Protein AF-A0A2J8JMQ0-F1 (afdb_monomer_lite)

InterPro domains:
  IPR056890 ATP-dependent RNA helicase DHX29-like, UBA domain [PF24899] (89-143)

Radius of gyration: 35.39 Å; chains: 1; bounding box: 63×84×104 Å

Sequence (161 aa):
RPRWSGPPCLLPEPNLPRLELPGRPKARSQCPGRPPLPLPLPLPAPGSPVSSKVVINNKLEQRIIGVINEHKKQNSDKGMISGRLTAKKLQDLYMALQAFSFKTKDIEDAMTNTLLYGGDLHSALDWLCLNLSDDALPEGFSQEFEEQQPKSRPKFQSPQI

pLDDT: mean 70.15, std 17.73, range [36.53, 95.75]

Secondary structure (DSSP, 8-state):
-----PPPP-PPPPP----PPP---------PPPPPPPPPPP---------------HHHHHHHHHHHHHHHHHHHSS-SS-TT--HHHHHHHHHHHHHTT--HHHHHHHHHHHGGGT--HHHHHHHHHHHS-GGGSPTTTS----------PPP--PPP-

Organism: Pan troglodytes (NCBI:txid9598)

Structure (mmCIF, N/CA/C/O backbone):
data_AF-A0A2J8JMQ0-F1
#
_entry.id   AF-A0A2J8JMQ0-F1
#
loop_
_atom_site.group_PDB
_atom_site.id
_atom_site.type_symbol
_atom_site.label_atom_id
_atom_site.label_alt_id
_atom_site.label_comp_id
_atom_site.label_asym_id
_atom_site.label_entity_id
_atom_site.label_seq_id
_atom_site.pdbx_PDB_ins_code
_atom_site.Cartn_x
_atom_site.Cartn_y
_atom_site.Cartn_z
_atom_site.occupancy
_atom_site.B_iso_or_equiv
_atom_site.auth_seq_id
_atom_site.auth_comp_id
_atom_site.auth_asym_id
_atom_site.auth_atom_id
_atom_site.pdbx_PDB_model_num
ATOM 1 N N . ARG A 1 1 ? -0.580 -56.532 -0.304 1.00 36.53 1 ARG A N 1
ATOM 2 C CA . ARG A 1 1 ? -2.037 -56.789 -0.139 1.00 36.53 1 ARG A CA 1
ATOM 3 C C . ARG A 1 1 ? -2.746 -55.438 -0.029 1.0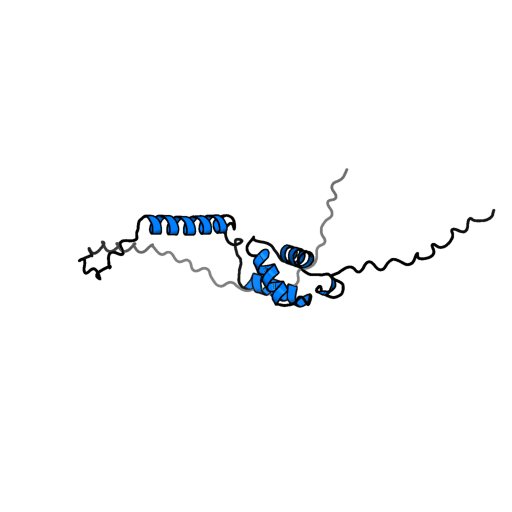0 36.53 1 ARG A C 1
ATOM 5 O O . ARG A 1 1 ? -2.147 -54.563 0.574 1.00 36.53 1 ARG A O 1
ATOM 12 N N . PRO A 1 2 ? -3.994 -55.276 -0.488 1.00 45.38 2 PRO A N 1
ATOM 13 C CA . PRO A 1 2 ? -4.478 -55.330 -1.863 1.00 45.38 2 PRO A CA 1
ATOM 14 C C . PRO A 1 2 ? -4.924 -53.940 -2.369 1.00 45.38 2 PRO A C 1
ATOM 16 O O . PRO A 1 2 ? -5.297 -53.055 -1.605 1.00 45.38 2 PRO A O 1
ATOM 19 N N . ARG A 1 3 ? -4.893 -53.788 -3.694 1.00 46.53 3 ARG A N 1
ATOM 20 C CA . ARG A 1 3 ? -5.459 -52.685 -4.476 1.00 46.53 3 ARG A CA 1
ATOM 21 C C . ARG A 1 3 ? -6.982 -52.707 -4.325 1.00 46.53 3 ARG A C 1
ATOM 23 O O . ARG A 1 3 ? -7.630 -53.593 -4.873 1.00 46.53 3 ARG A O 1
ATOM 30 N N . TRP A 1 4 ? -7.542 -51.752 -3.589 1.00 39.28 4 TRP A N 1
ATOM 31 C CA . TRP A 1 4 ? -8.987 -51.546 -3.530 1.00 39.28 4 TRP A CA 1
ATOM 32 C C . TRP A 1 4 ? -9.436 -50.934 -4.859 1.00 39.28 4 TRP A C 1
ATOM 34 O O . TRP A 1 4 ? -9.245 -49.751 -5.113 1.00 39.28 4 TRP A O 1
ATOM 44 N N . SER A 1 5 ? -9.963 -51.778 -5.746 1.00 53.12 5 SER A N 1
ATOM 45 C CA . SER A 1 5 ? -10.799 -51.351 -6.869 1.00 53.12 5 SER A CA 1
ATOM 46 C C . SER A 1 5 ? -12.246 -51.470 -6.409 1.00 53.12 5 SER A C 1
ATOM 48 O O . SER A 1 5 ? -12.809 -52.560 -6.414 1.00 53.12 5 SER A O 1
ATOM 50 N N . GLY A 1 6 ? -12.803 -50.360 -5.932 1.00 52.88 6 GLY A N 1
ATOM 51 C CA . GLY A 1 6 ? -14.240 -50.198 -5.731 1.00 52.88 6 GLY A CA 1
ATOM 52 C C . GLY A 1 6 ? -14.825 -49.405 -6.905 1.00 52.88 6 GLY A C 1
ATOM 53 O O . GLY A 1 6 ? -14.154 -48.489 -7.390 1.00 52.88 6 GLY A O 1
ATOM 54 N N . PRO A 1 7 ? -16.025 -49.745 -7.400 1.00 55.91 7 PRO A N 1
ATOM 55 C CA . PRO A 1 7 ? -16.648 -49.018 -8.496 1.00 55.91 7 PRO A CA 1
ATOM 56 C C . PRO A 1 7 ? -17.180 -47.674 -7.975 1.00 55.91 7 PRO A C 1
ATOM 58 O O . PRO A 1 7 ? -17.860 -47.661 -6.947 1.00 55.91 7 PRO A O 1
ATOM 61 N N . PRO A 1 8 ? -16.915 -46.537 -8.640 1.00 52.22 8 PRO A N 1
ATOM 62 C CA . PRO A 1 8 ? -17.628 -45.318 -8.315 1.00 52.22 8 PRO A CA 1
ATOM 63 C C . PRO A 1 8 ? -19.063 -45.422 -8.837 1.00 52.22 8 PRO A C 1
ATOM 65 O O . PRO A 1 8 ? -19.320 -45.778 -9.987 1.00 52.22 8 PRO A O 1
ATOM 68 N N . CYS A 1 9 ? -19.979 -45.155 -7.916 1.00 48.12 9 CYS A N 1
ATOM 69 C CA . CYS A 1 9 ? -21.421 -45.219 -8.040 1.00 48.12 9 CYS A CA 1
ATOM 70 C C . CYS A 1 9 ? -21.942 -44.492 -9.287 1.00 48.12 9 CYS A C 1
ATOM 72 O O . CYS A 1 9 ? -21.596 -43.339 -9.540 1.00 48.12 9 CYS A O 1
ATOM 74 N N . LEU A 1 10 ? -22.834 -45.160 -10.019 1.00 45.12 10 LEU A N 1
ATOM 75 C CA . LEU A 1 10 ? -23.668 -44.546 -11.045 1.00 45.12 10 LEU A CA 1
ATOM 76 C C . LEU A 1 10 ? -24.623 -43.553 -10.372 1.00 45.12 10 LEU A C 1
ATOM 78 O O . LEU A 1 10 ? -25.588 -43.963 -9.726 1.00 45.12 10 LEU A O 1
ATOM 82 N N . LEU A 1 11 ? -24.350 -42.258 -10.523 1.00 47.03 11 LEU A N 1
ATOM 83 C CA . LEU A 1 11 ? -25.362 -41.219 -10.362 1.00 47.03 11 LEU A CA 1
ATOM 84 C C . LEU A 1 11 ? -25.994 -40.918 -11.734 1.00 47.03 11 LEU A C 1
ATOM 86 O O . LEU A 1 11 ? -25.263 -40.811 -12.720 1.00 47.03 11 LEU A O 1
ATOM 90 N N . PRO A 1 12 ? -27.328 -40.782 -11.813 1.00 45.06 12 PRO A N 1
ATOM 91 C CA . PRO A 1 12 ? -28.038 -40.508 -13.058 1.00 45.06 12 PRO A CA 1
ATOM 92 C C . PRO A 1 12 ? -27.825 -39.062 -13.527 1.00 45.06 12 PRO A C 1
ATOM 94 O O . PRO A 1 12 ? -27.929 -38.122 -12.739 1.00 45.06 12 PRO A O 1
ATOM 97 N N . GLU A 1 13 ? -27.548 -38.897 -14.822 1.00 49.16 13 GLU A N 1
ATOM 98 C CA . GLU A 1 13 ? -27.397 -37.591 -15.469 1.00 49.16 13 GLU A CA 1
ATOM 99 C C . GLU A 1 13 ? -28.701 -36.772 -15.422 1.00 49.16 13 GLU A C 1
ATOM 101 O O . GLU A 1 13 ? -29.750 -37.254 -15.864 1.00 49.16 13 GLU A O 1
ATOM 106 N N . PRO A 1 14 ? -28.664 -35.510 -14.961 1.00 48.62 14 PRO A N 1
ATOM 107 C CA . PRO A 1 14 ? -29.740 -34.568 -15.210 1.00 48.62 14 PRO A CA 1
ATOM 108 C C . PRO A 1 14 ? -29.637 -34.002 -16.635 1.00 48.62 14 PRO A C 1
ATOM 110 O O . PRO A 1 14 ? -28.599 -33.509 -17.070 1.00 48.62 14 PRO A O 1
ATOM 113 N N . ASN A 1 15 ? -30.764 -34.071 -17.344 1.00 50.47 15 ASN A N 1
ATOM 114 C CA . ASN A 1 15 ? -30.999 -33.506 -18.671 1.00 50.47 15 ASN A CA 1
ATOM 115 C C . ASN A 1 15 ? -30.559 -32.033 -18.758 1.00 50.47 15 ASN A C 1
ATOM 117 O O . ASN A 1 15 ? -31.154 -31.175 -18.106 1.00 50.47 15 ASN A O 1
ATOM 121 N N . LEU A 1 16 ? -29.607 -31.733 -19.646 1.00 45.62 16 LEU A N 1
ATOM 122 C CA . LEU A 1 16 ? -29.356 -30.376 -20.130 1.00 45.62 16 LEU A CA 1
ATOM 123 C C . LEU A 1 16 ? -29.614 -30.323 -21.649 1.00 45.62 16 LEU A C 1
ATOM 125 O O . LEU A 1 16 ? -29.082 -31.161 -22.383 1.00 45.62 16 LEU A O 1
ATOM 129 N N . PRO A 1 17 ? -30.431 -29.379 -22.149 1.00 48.06 17 PRO A N 1
ATOM 130 C CA . PRO A 1 17 ? -30.770 -29.304 -23.563 1.00 48.06 17 PRO A CA 1
ATOM 131 C C . PRO A 1 17 ? -29.547 -28.994 -24.436 1.00 48.06 17 PRO A C 1
ATOM 133 O O . PRO A 1 17 ? -28.803 -28.038 -24.219 1.00 48.06 17 PRO A O 1
ATOM 136 N N . ARG A 1 18 ? -29.387 -29.831 -25.463 1.00 44.56 18 ARG A N 1
ATOM 137 C CA . ARG A 1 18 ? -28.423 -29.743 -26.562 1.00 44.56 18 ARG A CA 1
ATOM 138 C C . ARG A 1 18 ? -28.562 -28.401 -27.291 1.00 44.56 18 ARG A C 1
ATOM 140 O O . ARG A 1 18 ? -29.446 -28.239 -28.126 1.00 44.56 18 ARG A O 1
ATOM 147 N N . LEU A 1 19 ? -27.665 -27.459 -27.002 1.00 41.41 19 LEU A N 1
ATOM 148 C CA . LEU A 1 19 ? -27.423 -26.297 -27.857 1.00 41.41 19 LEU A CA 1
ATOM 149 C C . LEU A 1 19 ? -26.801 -26.788 -29.173 1.00 41.41 19 LEU A C 1
ATOM 151 O O . LEU A 1 19 ? -25.645 -27.209 -29.218 1.00 41.41 19 LEU A O 1
ATOM 155 N N . GLU A 1 20 ? -27.603 -26.782 -30.236 1.00 43.44 20 GLU A N 1
ATOM 156 C CA . GLU A 1 20 ? -27.140 -26.963 -31.610 1.00 43.44 20 GLU A CA 1
ATOM 157 C C . GLU A 1 20 ? -26.124 -25.873 -31.974 1.00 43.44 20 GLU A C 1
ATOM 159 O O . GLU A 1 20 ? -26.437 -24.683 -31.988 1.00 43.44 20 GLU A O 1
ATOM 164 N N . LEU A 1 21 ? -24.900 -26.293 -32.294 1.00 46.91 21 LEU A N 1
ATOM 165 C CA . LEU A 1 21 ? -23.902 -25.452 -32.947 1.00 46.91 21 LEU A CA 1
ATOM 166 C C . LEU A 1 21 ? -24.192 -25.442 -34.457 1.00 46.91 21 LEU A C 1
ATOM 168 O O . LEU A 1 21 ? -24.128 -26.507 -35.079 1.00 46.91 21 LEU A O 1
ATOM 172 N N . PRO A 1 22 ? -24.469 -24.286 -35.083 1.00 46.03 22 PRO A N 1
ATOM 173 C CA . PRO A 1 22 ? -24.715 -24.242 -36.514 1.00 46.03 22 PRO A CA 1
ATOM 174 C C . PRO A 1 22 ? -23.418 -24.458 -37.307 1.00 46.03 22 PRO A C 1
ATOM 176 O O . PRO A 1 22 ? -22.436 -23.742 -37.142 1.00 46.03 22 PRO A O 1
ATOM 179 N N . GLY A 1 23 ? -23.465 -25.463 -38.187 1.00 41.97 23 GLY A N 1
ATOM 180 C CA . GLY A 1 23 ? -22.855 -25.498 -39.520 1.00 41.97 23 GLY A CA 1
ATOM 181 C C . GLY A 1 23 ? -21.394 -25.064 -39.670 1.00 41.97 23 GLY A C 1
ATOM 182 O O . GLY A 1 23 ? -21.080 -23.882 -39.739 1.00 41.97 23 GLY A O 1
ATOM 183 N N . ARG A 1 24 ? -20.505 -26.035 -39.917 1.00 52.94 24 ARG A N 1
ATOM 184 C CA . ARG A 1 24 ? -19.215 -25.777 -40.578 1.00 52.94 24 ARG A CA 1
ATOM 185 C C . ARG A 1 24 ? -19.456 -25.270 -42.008 1.00 52.94 24 ARG A C 1
ATOM 187 O O . ARG A 1 24 ? -20.005 -26.033 -42.805 1.00 52.94 24 ARG A O 1
ATOM 194 N N . PRO A 1 25 ? -18.953 -24.092 -42.409 1.00 48.66 25 PRO A N 1
ATOM 195 C CA . PRO A 1 25 ? -18.777 -23.792 -43.816 1.00 48.66 25 PRO A CA 1
ATOM 196 C C . PRO A 1 25 ? -17.435 -24.358 -44.291 1.00 48.66 25 PRO A C 1
ATOM 198 O O . PRO A 1 25 ? -16.362 -24.037 -43.777 1.00 48.66 25 PRO A O 1
ATOM 201 N N . LYS A 1 26 ? -17.497 -25.219 -45.307 1.00 50.91 26 LYS A N 1
ATOM 202 C CA . LYS A 1 26 ? -16.344 -25.637 -46.102 1.00 50.91 26 LYS A CA 1
ATOM 203 C C . LYS A 1 26 ? -16.040 -24.517 -47.095 1.00 50.91 26 LYS A C 1
ATOM 205 O O . LYS A 1 26 ? -16.729 -24.396 -48.100 1.00 50.91 26 LYS A O 1
ATOM 210 N N . ALA A 1 27 ? -15.023 -23.706 -46.815 1.00 46.59 27 ALA A N 1
ATOM 211 C CA . ALA A 1 27 ? -14.547 -22.675 -47.734 1.00 46.59 27 ALA A CA 1
ATOM 212 C C . ALA A 1 27 ? -13.093 -22.952 -48.134 1.00 46.59 27 ALA A C 1
ATOM 214 O O . ALA A 1 27 ? -12.146 -22.751 -47.379 1.00 46.59 27 ALA A O 1
ATOM 215 N N . ARG A 1 28 ? -12.950 -23.448 -49.362 1.00 50.47 28 ARG A N 1
ATOM 216 C CA . ARG A 1 28 ? -11.738 -23.391 -50.174 1.00 50.47 28 ARG A CA 1
ATOM 217 C C . ARG A 1 28 ? -11.586 -21.944 -50.649 1.00 50.47 28 ARG A C 1
ATOM 219 O O . ARG A 1 28 ? -12.459 -21.479 -51.367 1.00 50.47 28 ARG A O 1
ATOM 226 N N . SER A 1 29 ? -10.515 -21.254 -50.269 1.00 53.88 29 SER A N 1
ATOM 227 C CA . SER A 1 29 ? -10.064 -20.021 -50.935 1.00 53.88 29 SER A CA 1
ATOM 228 C C . SER A 1 29 ? -8.631 -19.735 -50.472 1.00 53.88 29 SER A C 1
ATOM 230 O O . SER A 1 29 ? -8.403 -19.419 -49.313 1.00 53.88 29 SER A O 1
ATOM 232 N N . GLN A 1 30 ? -7.615 -20.192 -51.206 1.00 51.12 30 GLN A N 1
ATOM 233 C CA . GLN A 1 30 ? -6.913 -19.383 -52.209 1.00 51.12 30 GLN A CA 1
ATOM 234 C C . GLN A 1 30 ? -6.363 -18.090 -51.580 1.00 51.12 30 GLN A C 1
ATOM 236 O O . GLN A 1 30 ? -7.082 -17.108 -51.440 1.00 51.12 30 GLN A O 1
ATOM 241 N N . CYS A 1 31 ? -5.089 -18.114 -51.175 1.00 45.28 31 CYS A N 1
ATOM 242 C CA . CYS A 1 31 ? -4.372 -16.942 -50.674 1.00 45.28 31 CYS A CA 1
ATOM 243 C C . CYS A 1 31 ? -4.314 -15.869 -51.777 1.00 45.28 31 CYS A C 1
ATOM 245 O O . CYS A 1 31 ? -3.669 -16.118 -52.800 1.00 45.28 31 CYS A O 1
ATOM 247 N N . PRO A 1 32 ? -4.937 -14.690 -51.613 1.00 53.56 32 PRO A N 1
ATOM 248 C CA . PRO A 1 32 ? -4.683 -13.572 -52.502 1.00 53.56 32 PRO A CA 1
ATOM 249 C C . PRO A 1 32 ? -3.310 -12.979 -52.172 1.00 53.56 32 PRO A C 1
ATOM 251 O O . PRO A 1 32 ? -2.924 -12.860 -51.008 1.00 53.56 32 PRO A O 1
ATOM 254 N N . GLY A 1 33 ? -2.559 -12.672 -53.227 1.00 51.44 33 GLY A N 1
ATOM 255 C CA . GLY A 1 33 ? -1.171 -12.237 -53.182 1.00 51.44 33 GLY A CA 1
ATOM 256 C C . GLY A 1 33 ? -0.900 -11.070 -52.232 1.00 51.44 33 GLY A C 1
ATOM 257 O O . GLY A 1 33 ? -1.694 -10.148 -52.065 1.00 51.44 33 GLY A O 1
ATOM 258 N N . ARG A 1 34 ? 0.286 -11.124 -51.632 1.00 56.53 34 ARG A N 1
ATOM 259 C CA . ARG A 1 34 ? 0.894 -10.042 -50.862 1.00 56.53 34 ARG A CA 1
ATOM 260 C C . ARG A 1 34 ? 1.092 -8.831 -51.792 1.00 56.53 34 ARG A C 1
ATOM 262 O O . ARG A 1 34 ? 1.785 -8.989 -52.798 1.00 56.53 34 ARG A O 1
ATOM 269 N N . PRO A 1 35 ? 0.530 -7.645 -51.505 1.00 66.50 35 PRO A N 1
ATOM 270 C CA . PRO A 1 35 ? 0.855 -6.453 -52.279 1.00 66.50 35 PRO A CA 1
ATOM 271 C C . PRO A 1 35 ? 2.334 -6.081 -52.055 1.00 66.50 35 PRO A C 1
ATOM 273 O O . PRO A 1 35 ? 2.847 -6.271 -50.944 1.00 66.50 35 PRO A O 1
ATOM 276 N N . PRO A 1 36 ? 3.051 -5.585 -53.080 1.00 64.12 36 PRO A N 1
ATOM 277 C CA . PRO A 1 36 ? 4.424 -5.131 -52.912 1.00 64.12 36 PRO A CA 1
ATOM 278 C C . PRO A 1 36 ? 4.460 -3.913 -51.980 1.00 64.12 36 PRO A C 1
ATOM 280 O O . PRO A 1 36 ? 3.628 -3.012 -52.078 1.00 64.12 36 PRO A O 1
ATOM 283 N N . LEU A 1 37 ? 5.422 -3.908 -51.057 1.00 67.31 37 LEU A N 1
ATOM 284 C CA . LEU A 1 37 ? 5.680 -2.774 -50.170 1.00 67.31 37 LEU A CA 1
ATOM 285 C C . LEU 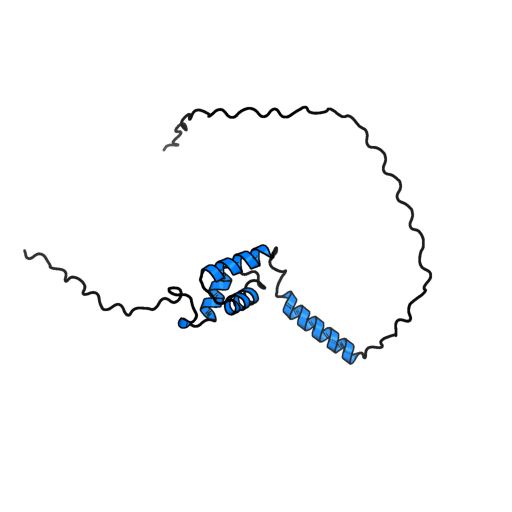A 1 37 ? 6.110 -1.554 -51.007 1.00 67.31 37 LEU A C 1
ATOM 287 O O . LEU A 1 37 ? 6.916 -1.725 -51.927 1.00 67.31 37 LEU A O 1
ATOM 291 N N . PRO A 1 38 ? 5.641 -0.332 -50.698 1.00 62.09 38 PRO A N 1
ATOM 292 C CA . PRO A 1 38 ? 6.175 0.873 -51.317 1.00 62.09 38 PRO A CA 1
ATOM 293 C C . PRO A 1 38 ? 7.656 1.029 -50.950 1.00 62.09 38 PRO A C 1
ATOM 295 O O . PRO A 1 38 ? 8.034 0.888 -49.786 1.00 62.09 38 PRO A O 1
ATOM 298 N N . LEU A 1 39 ? 8.489 1.319 -51.950 1.00 67.25 39 LEU A N 1
ATOM 299 C CA . LEU A 1 39 ? 9.886 1.707 -51.755 1.00 67.25 39 LEU A CA 1
ATOM 300 C C . LEU A 1 39 ? 9.971 2.981 -50.888 1.00 67.25 39 LEU A C 1
ATOM 302 O O . LEU A 1 39 ? 9.065 3.817 -50.955 1.00 67.25 39 LEU A O 1
ATOM 306 N N . PRO A 1 40 ? 11.042 3.172 -50.095 1.00 56.97 40 PRO A N 1
ATOM 307 C CA . PRO A 1 40 ? 11.170 4.340 -49.233 1.00 56.97 40 PRO A CA 1
ATOM 308 C C . PRO A 1 40 ? 11.342 5.609 -50.075 1.00 56.97 40 PRO A C 1
ATOM 310 O O . PRO A 1 40 ? 12.271 5.711 -50.877 1.00 56.97 40 PRO A O 1
ATOM 313 N N . LEU A 1 41 ? 10.458 6.586 -49.873 1.00 62.38 41 LEU A N 1
ATOM 314 C CA . LEU A 1 41 ? 10.660 7.960 -50.333 1.00 62.38 41 LEU A CA 1
ATOM 315 C C . LEU A 1 41 ? 11.910 8.551 -49.649 1.00 62.38 41 LEU A C 1
ATOM 317 O O . LEU A 1 41 ? 12.059 8.386 -48.436 1.00 62.38 41 LEU A O 1
ATOM 321 N N . PRO A 1 42 ? 12.787 9.274 -50.368 1.00 56.88 42 PRO A N 1
ATOM 322 C CA . PRO A 1 42 ? 13.887 9.994 -49.746 1.00 56.88 42 PRO A CA 1
ATOM 323 C C . PRO A 1 42 ? 13.385 11.308 -49.129 1.00 56.88 42 PRO A C 1
ATOM 325 O O . PRO A 1 42 ? 12.902 12.190 -49.833 1.00 56.88 42 PRO A O 1
ATOM 328 N N . LEU A 1 43 ? 13.555 11.464 -47.818 1.00 59.03 43 LEU A N 1
ATOM 329 C CA . LEU A 1 43 ? 13.580 12.747 -47.100 1.00 59.03 43 LEU A CA 1
ATOM 330 C C . LEU A 1 43 ? 14.781 12.672 -46.141 1.00 59.03 43 LEU A C 1
ATOM 332 O O . LEU A 1 43 ? 14.955 11.608 -45.541 1.00 59.03 43 LEU A O 1
ATOM 336 N N . PRO A 1 44 ? 15.614 13.725 -45.977 1.00 49.12 44 PRO A N 1
ATOM 337 C CA . PRO A 1 44 ? 15.148 15.088 -45.690 1.00 49.12 44 PRO A CA 1
ATOM 338 C C . PRO A 1 44 ? 15.972 16.241 -46.319 1.00 49.12 44 PRO A C 1
ATOM 340 O O . PRO A 1 44 ? 17.182 16.145 -46.509 1.00 49.12 44 PRO A O 1
ATOM 343 N N . ALA A 1 45 ? 15.335 17.397 -46.534 1.00 61.84 45 ALA A N 1
ATOM 344 C CA . ALA A 1 45 ? 16.041 18.680 -46.592 1.00 61.84 45 ALA A CA 1
ATOM 345 C C . ALA A 1 45 ? 16.112 19.276 -45.166 1.00 61.84 45 ALA A C 1
ATOM 347 O O . ALA A 1 45 ? 15.078 19.353 -44.494 1.00 61.84 45 ALA A O 1
ATOM 348 N N . PRO A 1 46 ? 17.296 19.682 -44.673 1.00 54.84 46 PRO A N 1
ATOM 349 C CA . PRO A 1 46 ? 17.479 20.160 -43.307 1.00 54.84 46 PRO A CA 1
ATOM 350 C C . PRO A 1 46 ? 17.056 21.629 -43.171 1.00 54.84 46 PRO A C 1
ATOM 352 O O . PRO A 1 46 ? 17.851 22.546 -43.345 1.00 54.84 46 PRO A O 1
ATOM 355 N N . GLY A 1 47 ? 15.796 21.857 -42.812 1.00 58.25 47 GLY A N 1
ATOM 356 C CA . GLY A 1 47 ? 15.354 23.093 -42.168 1.00 58.25 47 GLY A CA 1
ATOM 357 C C . GLY A 1 47 ? 15.381 22.894 -40.658 1.00 58.25 47 GLY A C 1
ATOM 358 O O . GLY A 1 47 ? 14.356 22.594 -40.055 1.00 58.25 47 GLY A O 1
ATOM 359 N N . SER A 1 48 ? 16.565 22.970 -40.052 1.00 56.66 48 SER A N 1
ATOM 360 C CA . SER A 1 48 ? 16.700 22.845 -38.601 1.00 56.66 48 SER A CA 1
ATOM 361 C C . SER A 1 48 ? 16.097 24.086 -37.926 1.00 56.66 48 SER A C 1
ATOM 363 O O . SER A 1 48 ? 16.495 25.197 -38.286 1.00 56.66 48 SER A O 1
ATOM 365 N N . PRO A 1 49 ? 15.224 23.961 -36.905 1.00 57.81 49 PRO A N 1
ATOM 366 C CA . PRO A 1 49 ? 15.128 25.016 -35.907 1.00 57.81 49 PRO A CA 1
ATOM 367 C C . PRO A 1 49 ? 16.537 25.225 -35.350 1.00 57.81 49 PRO A C 1
ATOM 369 O O . PRO A 1 49 ? 17.295 24.261 -35.181 1.00 57.81 49 PRO A O 1
ATOM 372 N N . VAL A 1 50 ? 16.914 26.482 -35.132 1.00 58.44 50 VAL A N 1
ATOM 373 C CA . VAL A 1 50 ? 18.152 26.849 -34.447 1.00 58.44 50 VAL A CA 1
ATOM 374 C C . VAL A 1 50 ? 18.126 26.223 -33.057 1.00 58.44 50 VAL A C 1
ATOM 376 O O . VAL A 1 50 ? 17.621 26.786 -32.092 1.00 58.44 50 VAL A O 1
ATOM 379 N N . SER A 1 51 ? 18.642 25.001 -32.969 1.00 57.31 51 SER A N 1
ATOM 380 C CA . SER A 1 51 ? 18.966 24.360 -31.715 1.00 57.31 51 SER A CA 1
ATOM 381 C C . SER A 1 51 ? 20.109 25.188 -31.165 1.00 57.31 51 SER A C 1
ATOM 383 O O . SER A 1 51 ? 21.249 25.043 -31.613 1.00 57.31 51 SER A O 1
ATOM 385 N N . SER A 1 52 ? 19.795 26.118 -30.261 1.00 52.75 52 SER A N 1
ATOM 386 C CA . SER A 1 52 ? 20.790 26.759 -29.414 1.00 52.75 52 SER A CA 1
ATOM 387 C C . SER A 1 52 ? 21.723 25.650 -28.961 1.00 52.75 52 SER A C 1
ATOM 389 O O . SER A 1 52 ? 21.285 24.711 -28.294 1.00 52.75 52 SER A O 1
ATOM 391 N N . LYS A 1 53 ? 22.976 25.679 -29.423 1.00 59.69 53 LYS A N 1
ATOM 392 C CA . LYS A 1 53 ? 23.997 24.763 -28.929 1.00 59.69 53 LYS A CA 1
ATOM 393 C C . LYS A 1 53 ? 24.162 25.126 -27.466 1.00 59.69 53 LYS A C 1
ATOM 395 O O . LYS A 1 53 ? 24.891 26.054 -27.131 1.00 59.69 53 LYS A O 1
ATOM 400 N N . VAL A 1 54 ? 23.406 24.450 -26.610 1.00 59.22 54 VAL A N 1
ATOM 401 C CA . VAL A 1 54 ? 23.575 24.527 -25.171 1.00 59.22 54 VAL A CA 1
ATOM 402 C C . VAL A 1 54 ? 24.919 23.860 -24.923 1.00 59.22 54 VAL A C 1
ATOM 404 O O . VAL A 1 54 ? 25.026 22.639 -24.869 1.00 59.22 54 VAL A O 1
ATOM 407 N N . VAL A 1 55 ? 25.980 24.666 -24.903 1.00 68.88 55 VAL A N 1
ATOM 408 C CA . VAL A 1 55 ? 27.315 24.214 -24.519 1.00 68.88 55 VAL A CA 1
ATOM 409 C C . VAL A 1 55 ? 27.265 24.031 -23.010 1.00 68.88 55 VAL A C 1
ATOM 411 O O . VAL A 1 55 ? 27.463 24.968 -22.238 1.00 68.88 55 VAL A O 1
ATOM 414 N N . ILE A 1 56 ? 26.893 22.826 -22.591 1.00 70.12 56 ILE A N 1
ATOM 415 C CA . ILE A 1 56 ? 26.851 22.450 -21.184 1.00 70.12 56 ILE A CA 1
ATOM 416 C C . ILE A 1 56 ? 28.299 22.303 -20.718 1.00 70.12 56 ILE A C 1
ATOM 418 O O . ILE A 1 56 ? 29.124 21.659 -21.361 1.00 70.12 56 ILE A O 1
ATOM 422 N N . ASN A 1 57 ? 28.632 22.953 -19.606 1.00 84.69 57 ASN A N 1
ATOM 423 C CA . ASN A 1 57 ? 29.962 22.866 -19.022 1.00 84.69 57 ASN A CA 1
ATOM 424 C C . ASN A 1 57 ? 30.278 21.405 -18.643 1.00 84.69 57 ASN A C 1
ATOM 426 O O . ASN A 1 57 ? 29.479 20.784 -17.949 1.00 84.69 57 ASN A O 1
ATOM 430 N N . ASN A 1 58 ? 31.449 20.877 -19.019 1.00 84.94 58 ASN A N 1
ATOM 431 C CA . ASN A 1 58 ? 31.832 19.477 -18.761 1.00 84.94 58 ASN A CA 1
ATOM 432 C C . ASN A 1 58 ? 31.706 19.092 -17.268 1.00 84.94 58 ASN A C 1
ATOM 434 O O . ASN A 1 58 ? 31.188 18.034 -16.932 1.00 84.94 58 ASN A O 1
ATOM 438 N N . LYS A 1 59 ? 32.050 19.987 -16.327 1.00 87.12 59 LYS A N 1
ATOM 439 C CA . LYS A 1 59 ? 31.858 19.703 -14.889 1.00 8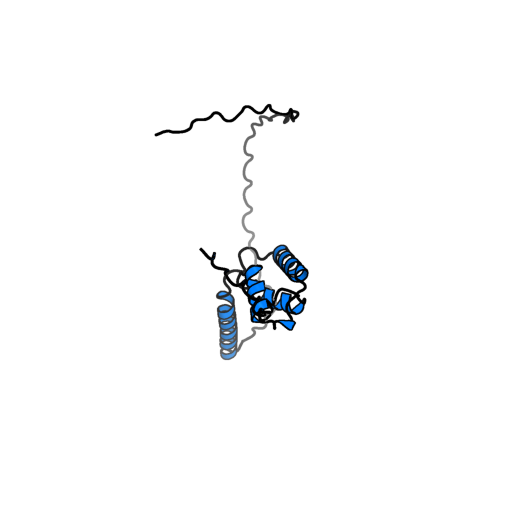7.12 59 LYS A CA 1
ATOM 440 C C . LYS A 1 59 ? 30.384 19.549 -14.511 1.00 87.12 59 LYS A C 1
ATOM 442 O O . LYS A 1 59 ? 30.056 18.770 -13.620 1.00 87.12 59 LYS A O 1
ATOM 447 N N . LEU A 1 60 ? 29.505 20.311 -15.155 1.00 87.50 60 LEU A N 1
ATOM 448 C CA . LEU A 1 60 ? 28.064 20.226 -14.950 1.00 87.50 60 LEU A CA 1
ATOM 449 C C . LEU A 1 60 ? 27.505 18.950 -15.585 1.00 87.50 60 LEU A C 1
ATOM 451 O O . LEU A 1 60 ? 26.744 18.249 -14.932 1.00 87.50 60 LEU A O 1
ATOM 455 N N . GLU A 1 61 ? 27.942 18.611 -16.796 1.00 87.19 61 GLU A N 1
ATOM 456 C CA . GLU A 1 61 ? 27.600 17.360 -17.478 1.00 87.19 61 GLU A CA 1
ATOM 457 C C . GLU A 1 61 ? 27.960 16.138 -16.620 1.00 87.19 61 GLU A C 1
ATOM 459 O O . GLU A 1 61 ? 27.096 15.312 -16.340 1.00 87.19 61 GLU A O 1
ATOM 464 N N . GLN A 1 62 ? 29.185 16.077 -16.087 1.00 92.38 62 GLN A N 1
ATOM 465 C CA . GLN A 1 62 ? 29.614 14.983 -15.207 1.00 92.38 62 GLN A CA 1
ATOM 466 C C . GLN A 1 62 ? 28.826 14.931 -13.893 1.00 92.38 62 GLN A C 1
ATOM 468 O O . GLN A 1 62 ? 28.484 13.847 -13.423 1.00 92.38 62 GLN A O 1
ATOM 473 N N . ARG A 1 63 ? 28.483 16.085 -13.300 1.00 93.31 63 ARG A N 1
ATOM 474 C CA . ARG A 1 63 ? 27.621 16.129 -12.106 1.00 93.31 63 ARG A CA 1
ATOM 475 C C . ARG A 1 63 ? 26.211 15.632 -12.407 1.00 93.31 63 ARG A C 1
ATOM 477 O O . ARG A 1 63 ? 25.663 14.884 -11.606 1.00 93.31 63 ARG A O 1
ATOM 484 N N . ILE A 1 64 ? 25.637 16.019 -13.544 1.00 89.94 64 ILE A N 1
ATOM 485 C CA . ILE A 1 64 ? 24.304 15.583 -13.973 1.00 89.94 64 ILE A CA 1
ATOM 486 C C . ILE A 1 64 ? 24.305 14.073 -14.226 1.00 89.94 64 ILE A C 1
ATOM 488 O O . ILE A 1 64 ? 23.450 13.373 -13.692 1.00 89.94 64 ILE A O 1
ATOM 492 N N . ILE A 1 65 ? 25.294 13.554 -14.960 1.00 91.25 65 ILE A N 1
ATOM 493 C CA . ILE A 1 65 ? 25.464 12.113 -15.191 1.00 91.25 65 ILE A CA 1
ATOM 494 C C . ILE A 1 65 ? 25.636 11.371 -13.861 1.00 91.25 65 ILE A C 1
ATOM 496 O O . ILE A 1 65 ? 25.011 10.333 -13.663 1.00 91.25 65 ILE A O 1
ATOM 500 N N . GLY A 1 66 ? 26.426 11.912 -12.929 1.00 91.88 66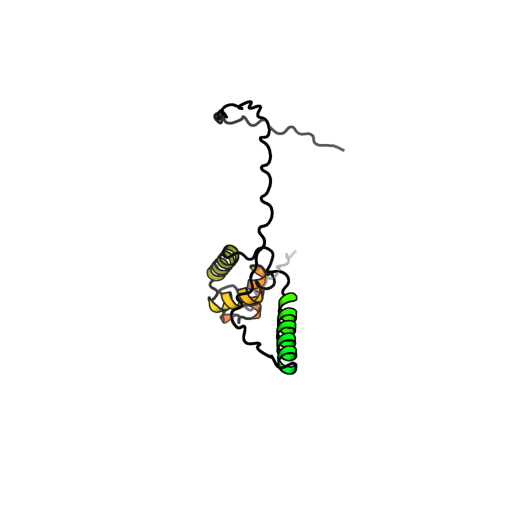 GLY A N 1
ATOM 501 C CA . GLY A 1 66 ? 26.613 11.345 -11.593 1.00 91.88 66 GLY A CA 1
ATOM 502 C C . GLY A 1 66 ? 25.307 11.248 -10.808 1.00 91.88 66 GLY A C 1
ATOM 503 O O . GLY A 1 66 ? 24.985 10.183 -10.292 1.00 91.88 66 GLY A O 1
ATOM 504 N N . VAL A 1 67 ? 24.510 12.319 -10.788 1.00 92.19 67 VAL A N 1
ATOM 505 C CA . VAL A 1 67 ? 23.191 12.334 -10.136 1.00 92.19 67 VAL A CA 1
ATOM 506 C C . VAL A 1 67 ? 22.228 11.349 -10.802 1.00 92.19 67 VAL A C 1
ATOM 508 O O . VAL A 1 67 ? 21.538 10.609 -10.105 1.00 92.19 67 VAL A O 1
ATOM 511 N N . ILE A 1 68 ? 22.198 11.294 -12.137 1.00 87.25 68 ILE A N 1
ATOM 512 C CA . ILE A 1 68 ? 21.346 10.357 -12.884 1.00 87.25 68 ILE A CA 1
ATOM 513 C C . ILE A 1 68 ? 21.757 8.913 -12.601 1.00 87.25 68 ILE A C 1
ATOM 515 O O . ILE A 1 68 ? 20.896 8.065 -12.396 1.00 87.25 68 ILE A O 1
ATOM 519 N N . ASN A 1 69 ? 23.054 8.619 -12.579 1.00 87.38 69 ASN A N 1
ATOM 520 C CA . ASN A 1 69 ? 23.559 7.274 -12.330 1.00 87.38 69 ASN A CA 1
ATOM 521 C C . ASN A 1 69 ? 23.359 6.848 -10.879 1.00 87.38 69 ASN A C 1
ATOM 523 O O . ASN A 1 69 ? 22.993 5.700 -10.652 1.00 87.38 69 ASN A O 1
ATOM 527 N N . GLU A 1 70 ? 23.529 7.755 -9.917 1.00 87.12 70 GLU A N 1
ATOM 528 C CA . GLU A 1 70 ? 23.181 7.505 -8.518 1.00 87.12 70 GLU A CA 1
ATOM 529 C C . GLU A 1 70 ? 21.684 7.209 -8.405 1.00 87.12 70 GLU A C 1
ATOM 531 O O . GLU A 1 70 ? 21.301 6.165 -7.893 1.00 87.12 70 GLU A O 1
ATOM 536 N N . HIS A 1 71 ? 20.821 8.038 -8.998 1.00 79.88 71 HIS A N 1
ATOM 537 C CA . HIS A 1 71 ? 19.378 7.806 -8.975 1.00 79.88 71 HIS A CA 1
ATOM 538 C C . HIS A 1 71 ? 18.985 6.493 -9.668 1.00 79.88 71 HIS A C 1
ATOM 540 O O . HIS A 1 71 ? 18.189 5.724 -9.134 1.00 79.88 71 HIS A O 1
ATOM 546 N N . LYS A 1 72 ? 19.580 6.184 -10.828 1.00 78.81 72 LYS A N 1
ATOM 547 C CA . LYS A 1 72 ? 19.388 4.904 -11.520 1.00 78.81 72 LYS A CA 1
ATOM 548 C C . LYS A 1 72 ? 19.878 3.736 -10.680 1.00 78.81 72 LYS A C 1
ATOM 550 O O . LYS A 1 72 ? 19.202 2.722 -10.672 1.00 78.81 72 LYS A O 1
ATOM 555 N N . LYS A 1 73 ? 21.000 3.849 -9.972 1.00 76.25 73 LYS A N 1
ATOM 556 C CA . LYS A 1 73 ? 21.517 2.803 -9.080 1.00 76.25 73 LYS A CA 1
ATOM 557 C C . LYS A 1 73 ? 20.567 2.564 -7.902 1.00 76.25 73 LYS A C 1
ATOM 559 O O . LYS A 1 73 ? 20.184 1.427 -7.667 1.00 76.25 73 LYS A O 1
ATOM 564 N N . GLN A 1 74 ? 20.103 3.632 -7.253 1.00 67.38 74 GLN A N 1
ATOM 565 C CA . GLN A 1 74 ? 19.125 3.578 -6.157 1.00 67.38 74 GLN A CA 1
ATOM 566 C C . GLN A 1 74 ? 17.747 3.043 -6.599 1.00 67.38 74 GLN A C 1
ATOM 568 O O . GLN A 1 74 ? 16.984 2.535 -5.780 1.00 67.38 74 GLN A O 1
ATOM 573 N N . ASN A 1 75 ? 17.402 3.174 -7.886 1.00 61.94 75 ASN A N 1
ATOM 574 C CA . ASN A 1 75 ? 16.106 2.766 -8.437 1.00 61.94 75 ASN A CA 1
ATOM 575 C C . ASN A 1 75 ? 16.149 1.419 -9.193 1.00 61.94 75 ASN A C 1
ATOM 577 O O . ASN A 1 75 ? 15.146 0.723 -9.233 1.00 61.94 75 ASN A O 1
ATOM 581 N N . SER A 1 76 ? 17.297 1.003 -9.741 1.00 57.69 76 SER A N 1
ATOM 582 C CA . SER A 1 76 ? 17.444 -0.275 -10.471 1.00 57.69 76 SER A CA 1
ATOM 583 C C . SER A 1 76 ? 17.467 -1.490 -9.541 1.00 57.69 76 SER A C 1
ATOM 585 O O . SER A 1 76 ? 17.075 -2.573 -9.966 1.00 57.69 76 SER A O 1
ATOM 587 N N . ASP A 1 77 ? 17.891 -1.308 -8.283 1.00 55.16 77 ASP A N 1
ATOM 588 C CA . ASP A 1 77 ? 17.806 -2.330 -7.224 1.00 55.16 77 ASP A CA 1
ATOM 589 C C . ASP A 1 77 ? 16.361 -2.536 -6.731 1.00 55.16 77 ASP A C 1
ATOM 591 O O . ASP A 1 77 ? 16.011 -3.588 -6.200 1.00 55.16 77 ASP A O 1
ATOM 595 N N . LYS A 1 78 ? 15.467 -1.572 -7.001 1.00 57.97 78 LYS A N 1
ATOM 596 C CA . LYS A 1 78 ? 14.013 -1.758 -6.904 1.00 57.97 78 LYS A CA 1
ATOM 597 C C . LYS A 1 78 ? 13.557 -2.507 -8.155 1.00 57.97 78 LYS A C 1
ATOM 599 O O . LYS A 1 78 ? 12.917 -1.951 -9.047 1.00 57.97 78 LYS A O 1
ATOM 604 N N . GLY A 1 79 ? 14.025 -3.750 -8.267 1.00 52.19 79 GLY A N 1
ATOM 605 C CA . GLY A 1 79 ? 13.879 -4.598 -9.440 1.00 52.19 79 GLY A CA 1
ATOM 606 C C . GLY A 1 79 ? 12.451 -4.575 -9.969 1.00 52.19 79 GLY A C 1
ATOM 607 O O . GLY A 1 79 ? 11.511 -4.769 -9.208 1.00 52.19 79 GLY A O 1
ATOM 608 N N . MET A 1 80 ? 12.325 -4.299 -11.272 1.00 49.47 80 MET A N 1
ATOM 609 C CA . MET A 1 80 ? 11.143 -4.522 -12.107 1.00 49.47 80 MET A CA 1
ATOM 610 C C . MET A 1 80 ? 9.829 -4.504 -11.317 1.00 49.47 80 MET A C 1
ATOM 612 O O . MET A 1 80 ? 9.345 -5.585 -10.993 1.00 49.47 80 MET A O 1
ATOM 616 N N . ILE A 1 81 ? 9.291 -3.311 -11.003 1.00 52.88 81 ILE A N 1
ATOM 617 C CA . ILE A 1 81 ? 7.865 -3.050 -10.695 1.00 52.88 81 ILE A CA 1
ATOM 618 C C . ILE A 1 81 ? 7.070 -4.354 -10.700 1.00 52.88 81 ILE A C 1
ATOM 620 O O . ILE A 1 81 ? 6.684 -4.809 -11.781 1.00 52.88 81 ILE A O 1
ATOM 624 N N . SER A 1 82 ? 6.990 -4.984 -9.514 1.00 56.25 82 SER A N 1
ATOM 625 C CA . SER A 1 82 ? 6.410 -6.307 -9.240 1.00 56.25 82 SER A CA 1
ATOM 626 C C . SER A 1 82 ? 5.481 -6.724 -10.367 1.00 56.25 82 SER A C 1
ATOM 628 O O . SER A 1 82 ? 4.499 -6.019 -10.571 1.00 56.25 82 SER A O 1
ATOM 630 N N . GLY A 1 83 ? 5.819 -7.773 -11.131 1.00 58.34 83 GLY A N 1
ATOM 631 C CA . GLY A 1 83 ? 5.435 -8.034 -12.539 1.00 58.34 83 GLY A CA 1
ATOM 632 C C . GLY A 1 83 ? 3.976 -7.843 -13.010 1.00 58.34 83 GLY A C 1
ATOM 633 O O . GLY A 1 83 ? 3.681 -8.069 -14.180 1.00 58.34 83 GLY A O 1
ATOM 634 N N . ARG A 1 84 ? 3.051 -7.403 -12.154 1.00 65.19 84 ARG A N 1
ATOM 635 C CA . ARG A 1 84 ? 1.878 -6.587 -12.497 1.00 65.19 84 ARG A CA 1
ATOM 636 C C . ARG A 1 84 ? 1.367 -5.831 -11.257 1.00 65.19 84 ARG A C 1
ATOM 638 O O . ARG A 1 84 ? 0.379 -6.246 -10.644 1.00 65.19 84 ARG A O 1
ATOM 645 N N . LEU A 1 85 ? 1.995 -4.722 -10.864 1.00 72.81 85 LEU A N 1
ATOM 646 C CA . LEU A 1 85 ? 1.352 -3.777 -9.948 1.00 72.81 85 LEU A CA 1
ATOM 647 C C . LEU A 1 85 ? 0.224 -3.096 -10.737 1.00 72.81 85 LEU A C 1
ATOM 649 O O . LEU A 1 85 ? 0.470 -2.333 -11.666 1.00 72.81 85 LEU A O 1
ATOM 653 N N . THR A 1 86 ? -1.023 -3.457 -10.441 1.00 80.31 86 THR A N 1
ATOM 654 C CA . THR A 1 86 ? -2.206 -2.893 -11.108 1.00 80.31 86 THR A CA 1
ATOM 655 C C . THR A 1 86 ? -2.920 -1.945 -10.158 1.00 80.31 86 THR A C 1
ATOM 657 O O . THR A 1 86 ? -2.884 -2.153 -8.946 1.00 80.31 86 THR A O 1
ATOM 660 N N . ALA A 1 87 ? -3.634 -0.953 -10.697 1.00 85.12 87 ALA A N 1
ATOM 661 C CA . ALA A 1 87 ? -4.502 -0.089 -9.894 1.00 85.12 87 ALA A CA 1
ATOM 662 C C . ALA A 1 87 ? -5.490 -0.908 -9.044 1.00 85.12 87 ALA A C 1
ATOM 664 O O . ALA A 1 87 ? -5.717 -0.589 -7.882 1.00 85.12 87 ALA A O 1
ATOM 665 N N . LYS A 1 88 ? -5.981 -2.033 -9.589 1.00 87.06 88 LYS A N 1
ATOM 666 C CA . LYS A 1 88 ? -6.823 -2.986 -8.862 1.00 87.06 88 LYS A CA 1
ATOM 667 C C . LYS A 1 88 ? -6.126 -3.552 -7.622 1.00 87.06 88 LYS A C 1
ATOM 669 O O . LYS A 1 88 ? -6.741 -3.598 -6.573 1.00 87.06 88 LYS A O 1
ATOM 674 N N . LYS A 1 89 ? -4.853 -3.951 -7.711 1.00 86.81 89 LYS A N 1
ATOM 675 C CA . LY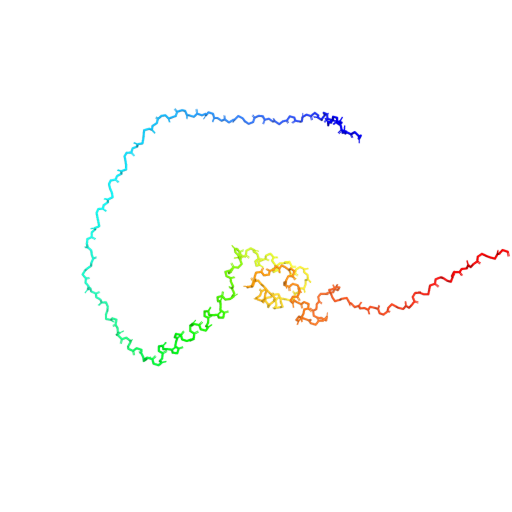S A 1 89 ? -4.110 -4.464 -6.546 1.00 86.81 89 LYS A CA 1
ATOM 676 C C . LYS A 1 89 ? -3.911 -3.406 -5.463 1.00 86.81 89 LYS A C 1
ATOM 678 O O . LYS A 1 89 ? -4.052 -3.732 -4.292 1.00 86.81 89 LYS A O 1
ATOM 683 N N . LEU A 1 90 ? -3.599 -2.165 -5.850 1.00 89.56 90 LEU A N 1
ATOM 684 C CA . LEU A 1 90 ? -3.533 -1.052 -4.898 1.00 89.56 90 LEU A CA 1
ATOM 685 C C . LEU A 1 90 ? -4.878 -0.864 -4.197 1.00 89.56 90 LEU A C 1
ATOM 687 O O . LEU A 1 90 ? -4.927 -0.797 -2.976 1.00 89.56 90 LEU A O 1
ATOM 691 N N . GLN A 1 91 ? -5.959 -0.828 -4.973 1.00 92.56 91 GLN A N 1
ATOM 692 C CA . GLN A 1 91 ? -7.301 -0.653 -4.441 1.00 92.56 91 GLN A CA 1
ATOM 693 C C . GLN A 1 91 ? -7.710 -1.815 -3.529 1.00 92.56 91 GLN A C 1
ATOM 695 O O . GLN A 1 91 ? -8.201 -1.569 -2.437 1.00 92.56 91 GLN A O 1
ATOM 700 N N . ASP A 1 92 ? -7.471 -3.062 -3.937 1.00 92.00 92 ASP A N 1
ATOM 701 C CA . ASP A 1 92 ? -7.792 -4.250 -3.143 1.00 92.00 92 ASP A CA 1
ATOM 702 C C . ASP A 1 92 ? -7.053 -4.224 -1.791 1.00 92.00 92 ASP A C 1
ATOM 704 O O . ASP A 1 92 ? -7.672 -4.471 -0.757 1.00 92.00 92 ASP A O 1
ATOM 708 N N . LEU A 1 93 ? -5.756 -3.879 -1.776 1.00 92.06 93 LEU A N 1
ATOM 709 C CA . LEU A 1 93 ? -4.990 -3.748 -0.529 1.00 92.06 93 LEU A CA 1
ATOM 710 C C . LEU A 1 93 ? -5.501 -2.602 0.339 1.00 92.06 93 LEU A C 1
ATOM 712 O O . LEU A 1 93 ? -5.695 -2.785 1.536 1.00 92.06 93 LEU A O 1
ATOM 716 N N . TYR A 1 94 ? -5.722 -1.434 -0.261 1.00 94.06 94 TYR A N 1
ATOM 717 C CA . TYR A 1 94 ? -6.221 -0.267 0.451 1.00 94.06 94 TYR A CA 1
ATOM 718 C C . TYR A 1 94 ? -7.573 -0.565 1.110 1.00 94.06 94 TYR A C 1
ATOM 720 O O . TYR A 1 94 ? -7.757 -0.288 2.290 1.00 94.06 94 TYR A O 1
ATOM 728 N N . MET A 1 95 ? -8.495 -1.201 0.379 1.00 95.75 95 MET A N 1
ATOM 729 C CA . MET A 1 95 ? -9.798 -1.601 0.910 1.00 95.75 95 MET A CA 1
ATOM 730 C C . MET A 1 95 ? -9.672 -2.656 2.012 1.00 95.75 95 MET A C 1
ATOM 732 O O . MET A 1 95 ? -10.390 -2.572 3.004 1.00 95.75 95 MET A O 1
ATOM 736 N N . ALA A 1 96 ? -8.768 -3.630 1.864 1.00 94.81 96 ALA A N 1
ATOM 737 C CA . ALA A 1 96 ? -8.529 -4.643 2.889 1.00 94.81 96 ALA A CA 1
ATOM 738 C C . ALA A 1 96 ? -7.992 -4.017 4.183 1.00 94.81 96 ALA A C 1
ATOM 740 O O . ALA A 1 96 ? -8.533 -4.269 5.254 1.00 94.81 96 ALA A O 1
ATOM 741 N N . LEU A 1 97 ? -6.978 -3.155 4.089 1.00 91.94 97 LEU A N 1
ATOM 742 C CA . LEU A 1 97 ? -6.398 -2.469 5.245 1.00 91.94 97 LEU A CA 1
ATOM 743 C C . LEU A 1 97 ? -7.391 -1.493 5.886 1.00 91.94 97 LEU A C 1
ATOM 745 O O . LEU A 1 97 ? -7.500 -1.423 7.107 1.00 91.94 97 LEU A O 1
ATOM 749 N N . GLN A 1 98 ? -8.189 -0.799 5.078 1.00 92.94 98 GLN A N 1
ATOM 750 C CA . GLN A 1 98 ? -9.257 0.054 5.586 1.00 92.94 98 GLN A CA 1
ATOM 751 C C . GLN A 1 98 ? -10.352 -0.749 6.306 1.00 92.94 98 GLN A C 1
ATOM 753 O O . GLN A 1 98 ? -10.894 -0.270 7.298 1.00 92.94 98 GLN A O 1
ATOM 758 N N . ALA A 1 99 ? -10.651 -1.977 5.865 1.00 91.19 99 ALA A N 1
ATOM 759 C CA . ALA A 1 99 ? -11.596 -2.864 6.550 1.00 91.19 99 ALA A CA 1
ATOM 760 C C . ALA A 1 99 ? -11.099 -3.312 7.935 1.00 91.19 99 ALA A C 1
ATOM 762 O O . ALA A 1 99 ? -11.914 -3.612 8.804 1.00 91.19 99 ALA A O 1
ATOM 763 N N . PHE A 1 100 ? -9.784 -3.303 8.159 1.00 87.94 100 PHE A N 1
ATOM 764 C CA . PHE A 1 100 ? -9.187 -3.496 9.479 1.00 87.94 100 PHE A CA 1
ATOM 765 C C . PHE A 1 100 ? -9.143 -2.208 10.314 1.00 87.94 100 PHE A C 1
ATOM 767 O O . PHE A 1 100 ? -8.587 -2.229 11.396 1.00 87.94 100 PHE A O 1
ATOM 774 N N . SER A 1 101 ? -9.746 -1.100 9.870 1.00 89.31 101 SER A N 1
ATOM 775 C CA . SER A 1 101 ? -9.775 0.189 10.585 1.00 89.31 101 SER A CA 1
ATOM 776 C C . SER A 1 101 ? -8.417 0.894 10.731 1.00 89.31 101 SER A C 1
ATOM 778 O O . SER A 1 101 ? -8.257 1.749 11.602 1.00 89.31 101 SER A O 1
ATOM 780 N N . PHE A 1 102 ? -7.446 0.605 9.858 1.00 90.50 102 PHE A N 1
ATOM 781 C CA . PHE A 1 102 ? -6.214 1.397 9.788 1.00 90.50 102 PHE A CA 1
ATOM 782 C C . PHE A 1 102 ? -6.477 2.807 9.245 1.00 90.50 102 PHE A C 1
ATOM 784 O O . PHE A 1 102 ? -7.349 3.024 8.396 1.00 90.50 102 PHE A O 1
ATOM 791 N N . LYS A 1 103 ? -5.693 3.788 9.709 1.00 92.44 103 LYS A N 1
ATOM 792 C CA . LYS A 1 103 ? -5.785 5.163 9.205 1.00 92.44 103 LYS A CA 1
ATOM 793 C C . LYS A 1 103 ? -5.211 5.236 7.798 1.00 92.44 103 LYS A C 1
ATOM 795 O O . LYS A 1 103 ? -4.203 4.616 7.478 1.00 92.44 103 LYS A O 1
ATOM 800 N N . THR A 1 104 ? -5.806 6.092 6.981 1.00 92.94 104 THR A N 1
ATOM 801 C CA . THR A 1 104 ? -5.434 6.296 5.578 1.00 92.94 104 THR A CA 1
ATOM 802 C C . THR A 1 104 ? -3.952 6.592 5.376 1.00 92.94 104 THR A C 1
ATOM 804 O O . THR A 1 104 ? -3.337 6.033 4.477 1.00 92.94 104 THR A O 1
ATOM 807 N N . LYS A 1 105 ? -3.372 7.434 6.239 1.00 93.62 105 LYS A N 1
ATOM 808 C CA . LYS A 1 105 ? -1.953 7.804 6.161 1.00 93.62 105 LYS A CA 1
ATOM 809 C C . LYS A 1 105 ? -1.030 6.609 6.393 1.00 93.62 105 LYS A C 1
ATOM 811 O O . LYS A 1 105 ? -0.108 6.395 5.618 1.00 93.62 105 LYS A O 1
ATOM 816 N N . ASP A 1 106 ? -1.335 5.803 7.404 1.00 93.50 106 ASP A N 1
ATOM 817 C CA . ASP A 1 106 ? -0.519 4.641 7.757 1.00 93.50 106 ASP A CA 1
ATOM 818 C C . ASP A 1 106 ? -0.588 3.577 6.648 1.00 93.50 106 ASP A C 1
ATOM 820 O O . ASP A 1 106 ? 0.419 2.966 6.291 1.00 93.50 106 ASP A O 1
ATOM 824 N N . ILE A 1 107 ? -1.768 3.414 6.034 1.00 92.94 107 ILE A N 1
ATOM 825 C CA . ILE A 1 107 ? -1.973 2.553 4.862 1.00 92.94 107 ILE A CA 1
ATOM 826 C C . ILE A 1 107 ? -1.109 3.017 3.682 1.00 92.94 107 ILE A C 1
ATOM 828 O O . ILE A 1 107 ? -0.436 2.196 3.059 1.00 92.94 107 ILE A O 1
ATOM 832 N N . GLU A 1 108 ? -1.117 4.313 3.360 1.00 93.31 108 GLU A N 1
ATOM 833 C CA . GLU A 1 108 ? -0.330 4.882 2.257 1.00 93.31 108 GLU A CA 1
ATOM 834 C C . GLU A 1 108 ? 1.178 4.685 2.464 1.00 93.31 108 GLU A C 1
ATOM 836 O O . GLU A 1 108 ? 1.887 4.287 1.529 1.00 93.31 108 GLU A O 1
ATOM 841 N N . ASP A 1 109 ? 1.662 4.892 3.689 1.00 93.69 109 ASP A N 1
ATOM 842 C CA . ASP A 1 109 ? 3.066 4.687 4.036 1.00 93.69 109 ASP A CA 1
ATOM 843 C C . ASP A 1 109 ? 3.450 3.204 3.956 1.00 93.69 109 ASP A C 1
ATOM 845 O O . ASP A 1 109 ? 4.458 2.862 3.328 1.00 93.69 109 ASP A O 1
ATOM 849 N N . ALA A 1 110 ? 2.620 2.300 4.483 1.00 94.06 110 ALA A N 1
ATOM 850 C CA . ALA A 1 110 ? 2.845 0.859 4.387 1.00 94.06 110 ALA A CA 1
ATOM 851 C C . ALA A 1 110 ? 2.887 0.391 2.929 1.00 94.06 110 ALA A C 1
ATOM 853 O O . ALA A 1 110 ? 3.806 -0.317 2.513 1.00 94.06 110 ALA A O 1
ATOM 854 N N . MET A 1 111 ? 1.923 0.828 2.116 1.00 91.06 111 MET A N 1
ATOM 855 C CA . MET A 1 111 ? 1.840 0.513 0.692 1.00 91.06 111 MET A CA 1
ATOM 856 C C . MET A 1 111 ? 3.071 1.016 -0.067 1.00 91.06 111 MET A C 1
ATOM 858 O O . MET A 1 111 ? 3.650 0.276 -0.861 1.00 91.06 111 MET A O 1
ATOM 862 N N . THR A 1 112 ? 3.532 2.232 0.214 1.00 90.00 112 THR A N 1
ATOM 863 C CA . THR A 1 112 ? 4.739 2.796 -0.407 1.00 90.00 112 THR A CA 1
ATOM 864 C C . THR A 1 112 ? 5.996 2.020 -0.007 1.00 90.00 112 THR A C 1
ATOM 866 O O . THR A 1 112 ? 6.858 1.758 -0.847 1.00 90.00 112 THR A O 1
ATOM 869 N N . ASN A 1 113 ? 6.096 1.590 1.251 1.00 90.25 113 ASN A N 1
ATOM 870 C CA . ASN A 1 113 ? 7.272 0.895 1.772 1.00 90.25 113 ASN A CA 1
ATOM 871 C C . ASN A 1 113 ? 7.296 -0.613 1.494 1.00 90.25 113 ASN A C 1
ATOM 873 O O . ASN A 1 113 ? 8.336 -1.232 1.689 1.00 90.25 113 ASN A O 1
ATOM 877 N N . THR A 1 114 ? 6.200 -1.206 1.016 1.00 89.12 114 THR A N 1
ATOM 878 C CA . THR A 1 114 ? 6.109 -2.661 0.793 1.00 89.12 114 THR A CA 1
ATOM 879 C C . THR A 1 114 ? 5.772 -3.016 -0.653 1.00 89.12 114 THR A C 1
ATOM 881 O O . THR A 1 114 ? 6.467 -3.831 -1.261 1.00 89.12 114 THR A O 1
ATOM 884 N N . LEU A 1 115 ? 4.785 -2.358 -1.273 1.00 82.81 115 LEU A N 1
ATOM 885 C CA . LEU A 1 115 ? 4.356 -2.673 -2.643 1.00 82.81 115 LEU A CA 1
ATOM 886 C C . LEU A 1 115 ? 5.403 -2.294 -3.688 1.00 82.81 115 LEU A C 1
ATOM 888 O O . LEU A 1 115 ? 5.529 -2.988 -4.699 1.00 82.81 115 LEU A O 1
ATOM 892 N N . LEU A 1 116 ? 6.180 -1.230 -3.446 1.00 75.38 116 LEU A N 1
ATOM 893 C CA . LEU A 1 116 ? 7.282 -0.837 -4.334 1.00 75.38 116 LEU A CA 1
ATOM 894 C C . LEU A 1 116 ? 8.374 -1.911 -4.430 1.00 75.38 116 LEU A C 1
ATOM 896 O O . LEU A 1 116 ? 9.091 -1.951 -5.426 1.00 75.38 116 LEU A O 1
ATOM 900 N N . TYR A 1 117 ? 8.460 -2.799 -3.438 1.00 77.31 117 TYR A N 1
ATOM 901 C CA . TYR A 1 117 ? 9.409 -3.914 -3.392 1.00 77.31 117 TYR A CA 1
ATOM 902 C C . TYR A 1 117 ? 8.746 -5.263 -3.703 1.00 77.31 117 TYR A C 1
ATOM 904 O O . TYR A 1 117 ? 9.362 -6.313 -3.555 1.00 77.31 117 TYR A O 1
ATOM 912 N N . GLY A 1 118 ? 7.489 -5.243 -4.162 1.00 78.44 118 GLY A N 1
ATOM 913 C CA . GLY A 1 118 ? 6.734 -6.443 -4.510 1.00 78.44 118 GLY A CA 1
ATOM 914 C C . GLY A 1 118 ? 6.138 -7.198 -3.327 1.00 78.44 118 GLY A C 1
ATOM 915 O O . GLY A 1 118 ? 5.771 -8.358 -3.500 1.00 78.44 118 GLY A O 1
ATOM 916 N N . GLY A 1 119 ? 6.002 -6.540 -2.176 1.00 85.19 119 GLY A N 1
ATOM 917 C CA . GLY A 1 119 ? 5.254 -7.055 -1.038 1.00 85.19 119 GLY A CA 1
ATOM 918 C C . GLY A 1 119 ? 3.767 -7.257 -1.341 1.00 85.19 119 GLY A C 1
ATOM 919 O O . GLY A 1 119 ? 3.223 -6.793 -2.349 1.00 85.19 119 GLY A O 1
ATOM 920 N N . ASP A 1 120 ? 3.113 -7.977 -0.445 1.00 88.50 120 ASP A N 1
ATOM 921 C CA . ASP A 1 120 ? 1.690 -8.289 -0.463 1.00 88.50 120 ASP A CA 1
ATOM 922 C C . ASP A 1 120 ? 0.971 -7.684 0.755 1.00 88.50 120 ASP A C 1
ATOM 924 O O . ASP A 1 120 ? 1.518 -6.840 1.467 1.00 88.50 120 ASP A O 1
ATOM 928 N N . LEU A 1 121 ? -0.274 -8.106 0.995 1.00 91.38 121 LEU A N 1
ATOM 929 C CA . LEU A 1 121 ? -1.039 -7.658 2.158 1.00 91.38 121 LEU A CA 1
ATOM 930 C C . LEU A 1 121 ? -0.319 -7.986 3.474 1.00 91.38 121 LEU A C 1
ATOM 932 O O . LEU A 1 121 ? -0.286 -7.140 4.361 1.00 91.38 121 LEU A O 1
ATOM 936 N N . HIS A 1 122 ? 0.279 -9.174 3.594 1.00 92.38 122 HIS A N 1
ATOM 937 C CA . HIS A 1 122 ? 1.011 -9.561 4.800 1.00 92.38 122 HIS A CA 1
ATOM 938 C C . HIS A 1 122 ? 2.219 -8.663 5.031 1.00 92.38 122 HIS A C 1
ATOM 940 O O . HIS A 1 122 ? 2.415 -8.183 6.138 1.00 92.38 122 HIS A O 1
ATOM 946 N N . SER A 1 123 ? 2.971 -8.372 3.972 1.00 92.75 123 SER A N 1
ATOM 947 C CA . SER A 1 123 ? 4.117 -7.464 4.038 1.00 92.75 123 SER A CA 1
ATOM 948 C C . SER A 1 123 ? 3.703 -6.069 4.527 1.00 92.75 123 SER A C 1
ATOM 950 O O . SER A 1 123 ? 4.390 -5.473 5.353 1.00 92.75 123 SER A O 1
ATOM 952 N N . ALA A 1 124 ? 2.565 -5.554 4.042 1.00 94.19 124 ALA A N 1
ATOM 953 C CA . ALA A 1 124 ? 2.007 -4.276 4.484 1.00 94.19 124 ALA A CA 1
ATOM 954 C C . ALA A 1 124 ? 1.569 -4.306 5.958 1.00 94.19 124 ALA A C 1
ATOM 956 O O . ALA A 1 124 ? 1.822 -3.345 6.680 1.00 94.19 124 ALA A O 1
ATOM 957 N N . LEU A 1 125 ? 0.964 -5.406 6.414 1.00 93.50 125 LEU A N 1
ATOM 958 C CA . LEU A 1 125 ? 0.598 -5.597 7.820 1.00 93.50 125 LEU A CA 1
ATOM 959 C C . LEU A 1 125 ? 1.828 -5.676 8.730 1.00 93.50 125 LEU A C 1
ATOM 961 O O . LEU A 1 125 ? 1.852 -5.004 9.754 1.00 93.50 125 LEU A O 1
ATOM 965 N N . ASP A 1 126 ? 2.865 -6.413 8.331 1.00 92.00 126 ASP A N 1
ATOM 966 C CA . ASP A 1 126 ? 4.138 -6.473 9.062 1.00 92.00 126 ASP A CA 1
ATOM 967 C C . ASP A 1 126 ? 4.743 -5.076 9.212 1.00 92.00 126 ASP A C 1
ATOM 969 O O . ASP A 1 126 ? 5.159 -4.680 10.300 1.00 92.00 126 ASP A O 1
ATOM 973 N N . TRP A 1 127 ? 4.742 -4.287 8.133 1.00 94.19 127 TRP A N 1
ATOM 974 C CA . TRP A 1 127 ? 5.225 -2.912 8.192 1.00 94.19 127 TRP A CA 1
ATOM 975 C C . TRP A 1 127 ? 4.404 -2.064 9.170 1.00 94.19 127 TRP A C 1
ATOM 977 O O . TRP A 1 127 ? 4.988 -1.327 9.962 1.00 94.19 127 TRP A O 1
ATOM 987 N N . LEU A 1 128 ? 3.073 -2.184 9.164 1.00 93.25 128 LEU A N 1
ATOM 988 C CA . LEU A 1 128 ? 2.197 -1.454 10.086 1.00 93.25 128 LEU A CA 1
ATOM 989 C C . LEU A 1 128 ? 2.481 -1.825 11.545 1.00 93.25 128 LEU A C 1
ATOM 991 O O . LEU A 1 128 ? 2.651 -0.931 12.367 1.00 93.25 128 LEU A O 1
ATOM 995 N N . CYS A 1 129 ? 2.620 -3.113 11.856 1.00 89.69 129 CYS A N 1
ATOM 996 C CA . CYS A 1 129 ? 2.926 -3.579 13.210 1.00 89.69 129 CYS A CA 1
ATOM 997 C C . CYS A 1 129 ? 4.309 -3.129 13.707 1.00 89.69 129 CYS A C 1
ATOM 999 O O . CYS A 1 129 ? 4.514 -2.991 14.907 1.00 89.69 129 CYS A O 1
ATOM 1001 N N . LEU A 1 130 ? 5.268 -2.902 12.802 1.00 90.81 130 LEU A N 1
ATOM 1002 C CA . LEU A 1 130 ? 6.609 -2.430 13.161 1.00 90.81 130 LEU A CA 1
ATOM 1003 C C . LEU A 1 130 ? 6.705 -0.905 13.311 1.00 90.81 130 LEU A C 1
ATOM 1005 O O . LEU A 1 130 ? 7.606 -0.424 13.997 1.00 90.81 130 LEU A O 1
ATOM 1009 N N . ASN A 1 131 ? 5.837 -0.144 12.636 1.00 91.94 131 ASN A N 1
ATOM 1010 C CA . ASN A 1 131 ? 5.932 1.320 12.565 1.00 91.94 131 ASN A CA 1
ATOM 1011 C C . ASN A 1 131 ? 4.842 2.048 13.363 1.00 91.94 131 ASN A C 1
ATOM 1013 O O . ASN A 1 131 ? 5.003 3.231 13.662 1.00 91.94 131 ASN A O 1
ATOM 1017 N N . LEU A 1 132 ? 3.751 1.369 13.715 1.00 89.56 132 LEU A N 1
ATOM 1018 C CA . LEU A 1 132 ? 2.700 1.911 14.567 1.00 89.56 132 LEU A CA 1
ATOM 1019 C C . LEU A 1 132 ? 2.891 1.464 16.014 1.00 89.56 132 LEU A C 1
ATOM 1021 O O . LEU A 1 132 ? 3.418 0.394 16.296 1.00 89.56 132 LEU A O 1
ATOM 1025 N N . SER A 1 133 ? 2.456 2.313 16.938 1.00 83.38 133 SER A N 1
ATOM 1026 C CA . SER A 1 133 ? 2.352 1.961 18.355 1.00 83.38 133 SER A CA 1
ATOM 1027 C C . SER A 1 133 ? 1.107 1.108 18.597 1.00 83.38 133 SER A C 1
ATOM 1029 O O . SER A 1 133 ? 0.124 1.259 17.871 1.00 83.38 133 SER A O 1
ATOM 1031 N N . ASP A 1 134 ? 1.113 0.293 19.651 1.00 81.62 134 ASP A N 1
ATOM 1032 C CA . ASP A 1 134 ? -0.014 -0.581 20.005 1.00 81.62 134 ASP A CA 1
ATOM 1033 C C . ASP A 1 134 ? -1.345 0.182 20.153 1.00 81.62 134 ASP A C 1
ATOM 1035 O O . ASP A 1 134 ? -2.392 -0.337 19.776 1.00 81.62 134 ASP A O 1
ATOM 1039 N N . ASP A 1 135 ? -1.298 1.443 20.600 1.00 7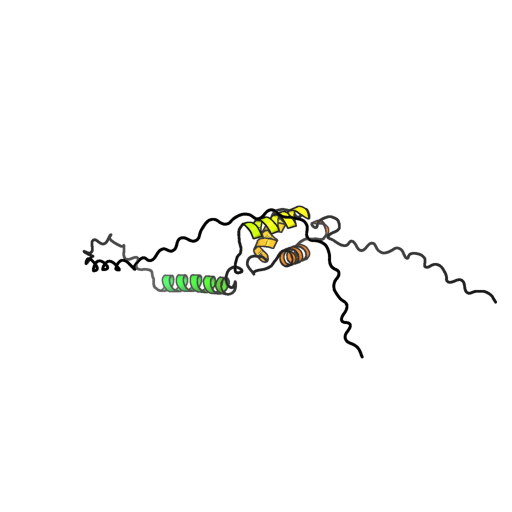9.00 135 ASP A N 1
ATOM 1040 C CA . ASP A 1 135 ? -2.461 2.339 20.732 1.00 79.00 135 ASP A CA 1
ATOM 1041 C C . ASP A 1 135 ? -3.014 2.860 19.390 1.00 79.00 135 ASP A C 1
ATOM 1043 O O . ASP A 1 135 ? -4.123 3.392 19.310 1.00 79.00 135 ASP A O 1
ATOM 1047 N N . ALA A 1 136 ? -2.202 2.812 18.333 1.00 81.62 136 ALA A N 1
ATOM 1048 C CA . ALA A 1 136 ? -2.563 3.273 16.994 1.00 81.62 136 ALA A CA 1
ATOM 1049 C C . ALA A 1 136 ? -3.065 2.132 16.103 1.00 81.62 136 ALA A C 1
ATOM 1051 O O . ALA A 1 136 ? -3.580 2.397 15.011 1.00 81.62 136 ALA A O 1
ATOM 1052 N N . LEU A 1 137 ? -2.909 0.891 16.563 1.00 84.12 137 LEU A N 1
ATOM 1053 C CA . LEU A 1 137 ? -3.420 -0.286 15.898 1.00 84.12 137 LEU A CA 1
ATOM 1054 C C . LEU A 1 137 ? -4.923 -0.476 16.191 1.00 84.12 137 LEU A C 1
ATOM 1056 O O . LEU A 1 137 ? -5.444 0.017 17.192 1.00 84.12 137 LEU A O 1
ATOM 1060 N N . PRO A 1 138 ? -5.645 -1.181 15.308 1.00 80.94 138 PRO A N 1
ATOM 1061 C CA . PRO A 1 138 ? -7.046 -1.522 15.524 1.00 80.94 138 PRO A CA 1
ATOM 1062 C C . PRO A 1 138 ? -7.278 -2.322 16.814 1.00 80.94 138 PRO A C 1
ATOM 1064 O O . PRO A 1 138 ? -6.399 -3.038 17.295 1.00 80.94 138 PRO A O 1
ATOM 1067 N N . GLU A 1 139 ? -8.497 -2.261 17.346 1.00 73.25 139 GLU A N 1
ATOM 1068 C CA . GLU A 1 139 ? -8.876 -3.030 18.534 1.00 73.25 139 GLU A CA 1
ATOM 1069 C C . GLU A 1 139 ? -8.685 -4.540 18.291 1.00 73.25 139 GLU A C 1
ATOM 1071 O O . GLU A 1 139 ? -9.174 -5.095 17.304 1.00 73.25 139 GLU A O 1
ATOM 1076 N N . GLY A 1 140 ? -7.928 -5.200 19.173 1.00 71.00 140 GLY A N 1
ATOM 1077 C CA . GLY A 1 140 ? -7.581 -6.620 19.049 1.00 71.00 140 GLY A CA 1
ATOM 1078 C C . GLY A 1 140 ? -6.449 -6.943 18.064 1.00 71.00 140 GLY A C 1
ATOM 1079 O O . GLY A 1 140 ? -6.133 -8.120 17.891 1.00 71.00 140 GLY A O 1
ATOM 1080 N N . PHE A 1 141 ? -5.825 -5.941 17.432 1.00 74.31 141 PHE A N 1
ATOM 1081 C CA . PHE A 1 141 ? -4.600 -6.129 16.642 1.00 74.31 141 PHE A CA 1
ATOM 1082 C C . PHE A 1 141 ? -3.361 -6.191 17.542 1.00 74.31 141 PHE A C 1
ATOM 1084 O O . PHE A 1 141 ? -2.493 -7.043 17.359 1.00 74.31 141 PHE A O 1
ATOM 1091 N N . SER A 1 142 ? -3.315 -5.312 18.542 1.00 67.38 142 SER A N 1
ATOM 1092 C CA . SER A 1 142 ? -2.337 -5.354 19.623 1.00 67.38 142 SER A CA 1
ATOM 1093 C C . SER A 1 142 ? -2.835 -6.348 20.658 1.00 67.38 142 SER A C 1
ATOM 1095 O O . SER A 1 142 ? -3.877 -6.139 21.281 1.00 67.38 142 SER A O 1
ATOM 1097 N N . GLN A 1 143 ? -2.133 -7.466 20.825 1.00 65.12 143 GLN A N 1
ATOM 1098 C CA . GLN A 1 143 ? -2.450 -8.387 21.906 1.00 65.12 143 GLN A CA 1
ATOM 1099 C C . GLN A 1 143 ? -2.021 -7.744 23.228 1.00 65.12 143 GLN A C 1
ATOM 1101 O O . GLN A 1 143 ? -0.857 -7.830 23.617 1.00 65.12 143 GLN A O 1
ATOM 1106 N N . GLU A 1 144 ? -2.965 -7.129 23.938 1.00 53.94 144 GLU A N 1
ATOM 1107 C CA . GLU A 1 144 ? -2.768 -6.788 25.341 1.00 53.94 144 GLU A CA 1
ATOM 1108 C C . GLU A 1 144 ? -2.598 -8.103 26.109 1.00 53.94 144 GLU A C 1
ATOM 1110 O O . GLU A 1 144 ? -3.505 -8.936 26.194 1.00 53.94 144 GLU A O 1
ATOM 1115 N N . PHE A 1 145 ? -1.392 -8.347 26.618 1.00 48.78 145 PHE A N 1
ATOM 1116 C CA . PHE A 1 145 ? -1.171 -9.432 27.560 1.00 48.78 145 PHE A CA 1
ATOM 1117 C C . PHE A 1 145 ? -1.883 -9.042 28.857 1.00 48.78 145 PHE A C 1
ATOM 1119 O O . PHE A 1 145 ? -1.299 -8.392 29.721 1.00 48.78 145 PHE A O 1
ATOM 1126 N N . GLU A 1 146 ? -3.158 -9.411 28.994 1.00 49.16 146 GLU A N 1
ATOM 1127 C CA . GLU A 1 146 ? -3.777 -9.460 30.311 1.00 49.16 146 GLU A CA 1
ATOM 1128 C C . GLU A 1 146 ? -2.907 -10.390 31.151 1.00 49.16 146 GLU A C 1
ATOM 1130 O O . GLU A 1 146 ? -2.822 -11.592 30.876 1.00 49.16 146 GLU A O 1
ATOM 1135 N N . GLU A 1 147 ? -2.224 -9.825 32.148 1.00 53.97 147 GLU A N 1
ATOM 1136 C CA . GLU A 1 147 ? -1.565 -10.583 33.199 1.00 53.97 147 GLU A CA 1
ATOM 1137 C C . GLU A 1 147 ? -2.611 -11.550 33.747 1.00 53.97 147 GLU A C 1
ATOM 1139 O O . GLU A 1 147 ? -3.534 -11.161 34.467 1.00 53.97 147 GLU A O 1
ATOM 1144 N N . GLN A 1 148 ? -2.537 -12.804 33.293 1.00 49.25 148 GLN A N 1
ATOM 1145 C CA . GLN A 1 148 ? -3.487 -13.829 33.667 1.00 49.25 148 GLN A CA 1
ATOM 1146 C C . GLN A 1 148 ? -3.383 -13.966 35.179 1.00 49.25 148 GLN A C 1
ATOM 1148 O O . GLN A 1 148 ? -2.480 -14.631 35.688 1.00 49.25 148 GLN A O 1
ATOM 1153 N N . GLN A 1 149 ? -4.324 -13.338 35.891 1.00 58.56 149 GLN A N 1
ATOM 1154 C CA . GLN A 1 149 ? -4.607 -13.625 37.288 1.00 58.56 149 GLN A CA 1
ATOM 1155 C C . GLN A 1 149 ? -4.534 -15.142 37.435 1.00 58.56 149 GLN A C 1
ATOM 1157 O O . GLN A 1 149 ? -5.238 -15.827 36.678 1.00 58.56 149 GLN A O 1
ATOM 1162 N N . PRO A 1 150 ? -3.674 -15.684 38.318 1.00 56.38 150 PRO A N 1
ATOM 1163 C CA . PRO A 1 150 ? -3.463 -17.115 38.410 1.00 56.38 150 PRO A CA 1
ATOM 1164 C C . PRO A 1 150 ? -4.818 -17.770 38.658 1.00 56.38 150 PRO A C 1
ATOM 1166 O O . PRO A 1 150 ? -5.365 -17.713 39.760 1.00 56.38 150 PRO A O 1
ATOM 1169 N N . LYS A 1 151 ? -5.399 -18.358 37.601 1.00 56.50 151 LYS A N 1
ATOM 1170 C CA . LYS A 1 151 ? -6.631 -19.134 37.685 1.00 56.50 151 LYS A CA 1
ATOM 1171 C C . LYS A 1 151 ? -6.286 -20.261 38.642 1.00 56.50 151 LYS A C 1
ATOM 1173 O O . LYS A 1 151 ? -5.504 -21.144 38.294 1.00 56.50 151 LYS A O 1
ATOM 1178 N N . SER A 1 152 ? -6.793 -20.148 39.869 1.00 59.25 152 SER A N 1
ATOM 1179 C CA . SER A 1 152 ? -6.587 -21.101 40.950 1.00 59.25 152 SER A CA 1
ATOM 1180 C C . SER A 1 152 ? -6.799 -22.502 40.393 1.00 59.25 152 SER A C 1
ATOM 1182 O O . SER A 1 152 ? -7.918 -22.896 40.059 1.00 59.25 152 SER A O 1
ATOM 1184 N N . ARG A 1 153 ? -5.688 -23.212 40.183 1.00 64.88 153 ARG A N 1
ATOM 1185 C CA . ARG A 1 153 ? -5.688 -24.575 39.667 1.00 64.88 153 ARG A CA 1
ATOM 1186 C C . ARG A 1 153 ? -6.529 -25.391 40.654 1.00 64.88 153 ARG A C 1
ATOM 1188 O O . ARG A 1 153 ? -6.239 -25.323 41.853 1.00 64.88 153 ARG A O 1
ATOM 1195 N N . PRO A 1 154 ? -7.556 -26.137 40.217 1.00 65.62 154 PRO A N 1
ATOM 1196 C CA . PRO A 1 154 ? -8.284 -27.003 41.129 1.00 65.62 154 PRO A CA 1
ATOM 1197 C C . PRO A 1 154 ? -7.278 -27.956 41.778 1.00 65.62 154 PRO A C 1
ATOM 1199 O O . PRO A 1 154 ? -6.515 -28.639 41.091 1.00 65.62 154 PRO A O 1
ATOM 1202 N N . LYS A 1 155 ? -7.215 -27.927 43.113 1.00 65.88 155 LYS A N 1
ATOM 1203 C CA . LYS A 1 155 ? -6.343 -28.812 43.885 1.00 65.88 155 LYS A CA 1
ATOM 1204 C C . LYS A 1 155 ? -6.735 -30.248 43.556 1.00 65.88 155 LYS A C 1
ATOM 1206 O O . LYS A 1 155 ? -7.884 -30.633 43.755 1.00 65.88 155 LYS A O 1
ATOM 1211 N N . PHE A 1 156 ? -5.773 -31.011 43.049 1.00 65.31 156 PHE A N 1
ATOM 1212 C CA . PHE A 1 156 ? -5.900 -32.446 42.843 1.00 65.31 156 PHE A CA 1
ATOM 1213 C C . PHE A 1 156 ? -6.242 -33.098 44.189 1.00 65.31 156 PHE A C 1
ATOM 1215 O O . PHE A 1 156 ? -5.404 -33.131 45.089 1.00 65.31 156 PHE A O 1
ATOM 1222 N N . GLN A 1 157 ? -7.488 -33.547 44.356 1.00 68.25 157 GLN A N 1
ATOM 1223 C CA . GLN A 1 157 ? -7.862 -34.384 45.490 1.00 68.25 157 GLN A CA 1
ATOM 1224 C C . GLN A 1 157 ? -7.451 -35.816 45.162 1.00 68.25 157 GLN A C 1
ATOM 1226 O O . GLN A 1 157 ? -8.022 -36.456 44.281 1.00 68.25 157 GLN A O 1
ATOM 1231 N N . SER A 1 158 ? -6.427 -36.299 45.857 1.00 66.50 158 SER A N 1
ATOM 1232 C CA . SER A 1 158 ? -6.053 -37.707 45.856 1.00 66.50 158 SER A CA 1
ATOM 1233 C C . SER A 1 158 ? -7.170 -38.542 46.503 1.00 66.50 158 SER A C 1
ATOM 1235 O O . SER A 1 158 ? -7.658 -38.158 47.571 1.00 66.50 158 SER A O 1
ATOM 1237 N N . PRO A 1 159 ? -7.581 -39.675 45.899 1.00 63.59 159 PRO A N 1
ATOM 1238 C CA . PRO A 1 159 ? -8.512 -40.603 46.529 1.00 63.59 159 PRO A CA 1
ATOM 1239 C C . PRO A 1 159 ? -7.904 -41.133 47.828 1.00 63.59 159 PRO A C 1
ATOM 1241 O O . PRO A 1 159 ? -6.814 -41.704 47.816 1.00 63.59 159 PRO A O 1
ATOM 1244 N N . GLN A 1 160 ? -8.598 -40.908 48.941 1.00 65.75 160 GLN A N 1
ATOM 1245 C CA . GLN A 1 160 ? -8.289 -41.557 50.211 1.00 65.75 160 GLN A CA 1
ATOM 1246 C C . GLN A 1 160 ? -8.721 -43.022 50.077 1.00 65.75 160 GLN A C 1
ATOM 1248 O O . GLN A 1 160 ? -9.891 -43.286 49.789 1.00 65.75 160 GLN A O 1
ATOM 1253 N N . ILE A 1 161 ? -7.760 -43.935 50.209 1.00 58.53 161 ILE A N 1
ATOM 1254 C CA . ILE A 1 161 ? -7.978 -45.383 50.328 1.00 58.53 161 ILE A CA 1
ATOM 1255 C C . ILE A 1 161 ? -8.066 -45.714 51.813 1.00 58.53 161 ILE A C 1
ATOM 1257 O O . ILE A 1 161 ? -7.212 -45.187 52.562 1.00 58.53 161 ILE A O 1
#

Foldseek 3Di:
DDDDDDDDDDDDDDDDDDDDDDDDDDDDDDDDDDDDDDDDDDDDDDPDDPPPPPPDDPVRVVVVVVVVVVVCVVLVVLPDQQPDPDPVQLVVLQVVVVVQVADNVLQVVLCVVANSSPHHSVSSVVSSVVPDDLVRGHDPPRPDPPPPPPPPDPPDDDDDD